Protein AF-A0A958MUX6-F1 (afdb_monomer_lite)

Structure (mmCIF, N/CA/C/O backbone):
data_AF-A0A958MUX6-F1
#
_entry.id   AF-A0A958MUX6-F1
#
loop_
_atom_site.group_PDB
_atom_site.id
_atom_site.type_symbol
_atom_site.label_atom_id
_atom_site.label_alt_id
_atom_site.label_comp_id
_atom_site.label_asym_id
_atom_site.label_entity_id
_atom_site.label_seq_id
_atom_site.pdbx_PDB_ins_code
_atom_site.Cartn_x
_atom_site.Cartn_y
_atom_site.Cartn_z
_atom_site.occupancy
_atom_site.B_iso_or_equiv
_atom_site.auth_seq_id
_atom_site.auth_comp_id
_atom_site.auth_asym_id
_atom_site.auth_atom_id
_atom_site.pdbx_PDB_model_num
ATOM 1 N N . MET A 1 1 ? -30.086 5.116 10.893 1.00 37.72 1 MET A N 1
ATOM 2 C CA . MET A 1 1 ? -28.901 5.977 10.668 1.00 37.72 1 MET A CA 1
ATOM 3 C C . MET A 1 1 ? -28.202 5.463 9.406 1.00 37.72 1 MET A C 1
ATOM 5 O O . MET A 1 1 ? -27.509 4.464 9.487 1.00 37.72 1 MET A O 1
ATOM 9 N N . PHE A 1 2 ? -28.507 6.031 8.229 1.00 38.38 2 PHE A N 1
ATOM 10 C CA . PHE A 1 2 ? -28.409 5.326 6.929 1.00 38.38 2 PHE A CA 1
ATOM 11 C C . PHE A 1 2 ? -27.309 5.797 5.953 1.00 38.38 2 PHE A C 1
ATOM 13 O O . PHE A 1 2 ? -27.244 5.287 4.843 1.00 38.38 2 PHE A O 1
ATOM 20 N N . PHE A 1 3 ? -26.394 6.690 6.349 1.00 43.81 3 PHE A N 1
ATOM 21 C CA . PHE A 1 3 ? -25.284 7.121 5.475 1.00 43.81 3 PHE A CA 1
ATOM 22 C C . PHE A 1 3 ? -23.936 7.177 6.203 1.00 43.81 3 PHE A C 1
ATOM 24 O O . PHE A 1 3 ? -23.220 8.174 6.156 1.00 43.81 3 PHE A O 1
ATOM 31 N N . ALA A 1 4 ? -23.570 6.099 6.901 1.00 57.03 4 ALA A N 1
ATOM 32 C CA . ALA A 1 4 ? -22.176 5.917 7.290 1.00 57.03 4 ALA A CA 1
ATOM 33 C C . ALA A 1 4 ? -21.386 5.562 6.020 1.00 57.03 4 ALA A C 1
ATOM 35 O O . ALA A 1 4 ? -21.522 4.455 5.501 1.00 57.03 4 ALA A O 1
ATOM 36 N N . GLY A 1 5 ? -20.615 6.515 5.485 1.00 62.38 5 GLY A N 1
ATOM 37 C CA . GLY A 1 5 ? -19.717 6.266 4.356 1.00 62.38 5 GLY A CA 1
ATOM 38 C C . GLY A 1 5 ? -18.876 5.013 4.612 1.00 62.38 5 GLY A C 1
ATOM 39 O O . GLY A 1 5 ? -18.458 4.773 5.749 1.00 62.38 5 GLY A O 1
ATOM 40 N N . LYS A 1 6 ? -18.679 4.180 3.580 1.00 66.62 6 LYS A N 1
ATOM 41 C CA . LYS A 1 6 ? -17.909 2.936 3.714 1.00 66.62 6 LYS A CA 1
ATOM 42 C C . LYS A 1 6 ? -16.571 3.255 4.381 1.00 66.62 6 LYS A C 1
ATOM 44 O O . LYS A 1 6 ? -15.786 4.043 3.861 1.00 66.62 6 LYS A O 1
ATOM 49 N N . LYS A 1 7 ? -16.315 2.634 5.534 1.00 82.06 7 LYS A N 1
ATOM 50 C CA . LYS A 1 7 ? -15.006 2.674 6.184 1.00 82.06 7 LYS A CA 1
ATOM 51 C C . LYS A 1 7 ? -14.009 1.959 5.276 1.00 82.06 7 LYS A C 1
ATOM 53 O O . LYS A 1 7 ? -14.052 0.735 5.153 1.00 82.06 7 LYS A O 1
ATOM 58 N N . ILE A 1 8 ? -13.146 2.731 4.628 1.00 89.19 8 ILE A N 1
ATOM 59 C CA . ILE A 1 8 ? -12.137 2.244 3.686 1.00 89.19 8 ILE A CA 1
ATOM 60 C C . ILE A 1 8 ? -10.729 2.340 4.276 1.00 89.19 8 ILE A C 1
ATOM 62 O O . ILE A 1 8 ? -10.513 2.962 5.321 1.00 89.19 8 ILE A O 1
ATOM 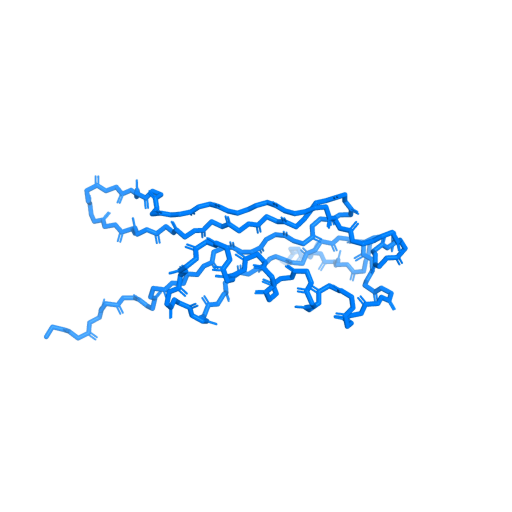66 N N . ILE A 1 9 ? -9.796 1.691 3.594 1.00 93.69 9 ILE A N 1
ATOM 67 C CA . ILE A 1 9 ? -8.351 1.799 3.768 1.00 93.69 9 ILE A CA 1
ATOM 68 C C . ILE A 1 9 ? -7.797 2.612 2.590 1.00 93.69 9 ILE A C 1
ATOM 70 O O . ILE A 1 9 ? -8.199 2.377 1.455 1.00 93.69 9 ILE A O 1
ATOM 74 N N . GLY A 1 10 ? -6.874 3.537 2.835 1.00 95.06 10 GLY A N 1
ATOM 75 C CA . GLY A 1 10 ? -6.023 4.101 1.789 1.00 95.06 10 GLY A CA 1
ATOM 76 C C . GLY A 1 10 ? -4.829 3.183 1.544 1.00 95.06 10 GLY A C 1
ATOM 77 O O . GLY A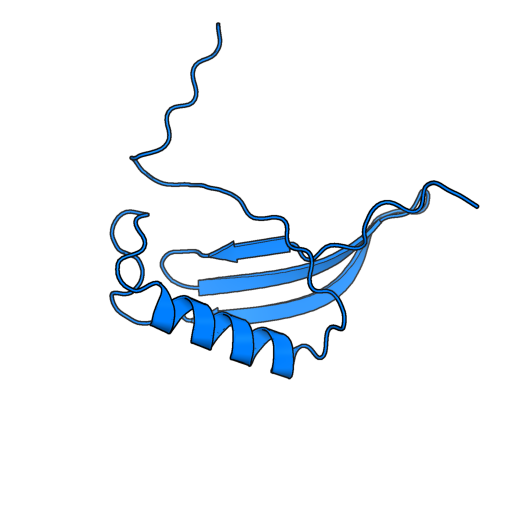 1 10 ? -4.127 2.843 2.495 1.00 95.06 10 GLY A O 1
ATOM 78 N N . LEU A 1 11 ? -4.614 2.769 0.299 1.00 96.38 11 LEU A N 1
ATOM 79 C CA . LEU A 1 11 ? -3.481 1.944 -0.114 1.00 96.38 11 LEU A CA 1
ATOM 80 C C . LEU A 1 11 ? -2.707 2.659 -1.223 1.00 96.38 11 LEU A C 1
ATOM 82 O O . LEU A 1 11 ? -3.289 3.038 -2.237 1.00 96.38 11 LEU A O 1
ATOM 86 N N . ASP A 1 12 ? -1.404 2.807 -1.039 1.00 94.88 12 ASP A N 1
ATOM 87 C CA . ASP A 1 12 ? -0.473 3.391 -2.006 1.00 94.88 12 ASP A CA 1
ATOM 88 C C . ASP A 1 12 ? 0.581 2.339 -2.365 1.00 94.88 12 ASP A C 1
ATOM 90 O O . ASP A 1 12 ? 1.246 1.815 -1.473 1.00 94.88 12 ASP A O 1
ATOM 94 N N . VAL A 1 13 ? 0.711 1.986 -3.643 1.00 94.44 13 VAL A N 1
ATOM 95 C CA . VAL A 1 13 ? 1.558 0.868 -4.101 1.00 94.44 13 VAL A CA 1
ATOM 96 C C . VAL A 1 13 ? 2.793 1.419 -4.818 1.00 94.44 13 VAL A C 1
ATOM 98 O O . VAL A 1 13 ? 3.001 1.184 -5.990 1.00 94.44 13 VAL A O 1
ATOM 101 N N . GLY A 1 14 ? 3.645 2.174 -4.135 1.00 91.75 14 GLY A N 1
ATOM 102 C CA . GLY A 1 14 ? 4.803 2.804 -4.775 1.00 91.75 14 GLY A CA 1
ATOM 103 C C . GLY A 1 14 ? 5.871 1.824 -5.285 1.00 91.75 14 GLY A C 1
ATOM 104 O O . GLY A 1 14 ? 5.921 0.652 -4.916 1.00 91.75 14 GLY A O 1
ATOM 105 N N . THR A 1 15 ? 6.812 2.337 -6.082 1.00 91.12 15 THR A N 1
ATOM 106 C CA . THR A 1 15 ? 7.942 1.552 -6.620 1.00 91.12 15 THR A CA 1
ATOM 107 C C . THR A 1 15 ? 8.846 0.981 -5.526 1.00 91.12 15 THR A C 1
ATOM 109 O O . THR A 1 15 ? 9.368 -0.117 -5.667 1.00 91.12 15 THR A O 1
ATOM 112 N N . SER A 1 16 ? 9.035 1.715 -4.427 1.00 93.25 16 SER A N 1
ATOM 113 C CA . SER A 1 16 ? 9.924 1.294 -3.333 1.00 93.25 16 SER A CA 1
ATOM 114 C C . SER A 1 16 ? 9.177 0.732 -2.129 1.00 93.25 16 SER A C 1
ATOM 116 O O . SER A 1 16 ? 9.704 -0.115 -1.413 1.00 93.25 16 SER A O 1
ATOM 118 N N . THR A 1 17 ? 7.974 1.237 -1.859 1.00 96.50 17 THR A N 1
ATOM 119 C CA . THR A 1 17 ? 7.199 0.861 -0.671 1.00 96.50 17 THR A CA 1
ATOM 120 C C . THR A 1 17 ? 5.718 0.810 -0.988 1.00 96.50 17 THR A C 1
ATOM 122 O O . THR A 1 17 ? 5.200 1.666 -1.706 1.00 96.50 17 THR A O 1
ATOM 125 N N . ILE A 1 18 ? 5.042 -0.147 -0.365 1.00 97.00 18 ILE A N 1
ATOM 126 C CA . ILE A 1 18 ? 3.592 -0.235 -0.294 1.00 97.00 18 ILE A CA 1
ATOM 127 C C . ILE A 1 18 ? 3.173 0.306 1.072 1.00 97.00 18 ILE A C 1
ATOM 129 O O . ILE A 1 18 ? 3.695 -0.123 2.104 1.00 97.00 18 ILE A O 1
ATOM 133 N N . LYS A 1 19 ? 2.242 1.260 1.086 1.00 97.06 19 LYS A N 1
ATOM 134 C CA . LYS A 1 19 ? 1.772 1.941 2.296 1.00 97.06 19 LYS A CA 1
ATOM 135 C C . LYS A 1 19 ? 0.280 1.743 2.472 1.00 97.06 19 LYS A C 1
ATOM 137 O O . LYS A 1 19 ? -0.480 1.750 1.506 1.00 97.06 19 LYS A O 1
ATOM 142 N N . LEU A 1 20 ? -0.138 1.631 3.722 1.00 96.81 20 LEU A N 1
ATOM 143 C CA . LEU A 1 20 ? -1.521 1.451 4.120 1.00 96.81 20 LEU A CA 1
ATOM 144 C C . LEU A 1 20 ? -1.869 2.426 5.236 1.00 96.81 20 LEU A C 1
ATOM 146 O O . LEU A 1 20 ? -1.169 2.488 6.240 1.00 96.81 20 LEU A O 1
ATOM 150 N N . ALA A 1 21 ? -2.983 3.138 5.094 1.00 95.62 21 ALA A N 1
ATOM 151 C CA . ALA A 1 21 ? -3.527 4.002 6.132 1.00 95.62 21 ALA A CA 1
ATOM 152 C C . ALA A 1 21 ? -5.021 3.737 6.325 1.00 95.62 21 ALA A C 1
ATOM 154 O O . ALA A 1 21 ? -5.837 3.912 5.420 1.00 95.62 21 ALA A O 1
ATOM 155 N N . GLU A 1 22 ? -5.404 3.346 7.532 1.00 93.38 22 GLU A N 1
ATOM 156 C CA . GLU A 1 22 ? -6.798 3.279 7.942 1.00 93.38 22 GLU A CA 1
ATOM 157 C C . GLU A 1 22 ? -7.175 4.585 8.637 1.00 93.38 22 GLU A C 1
ATOM 159 O O . GLU A 1 22 ? -6.651 4.896 9.704 1.00 93.38 22 GLU A O 1
ATOM 164 N N . VAL A 1 23 ? -8.109 5.341 8.063 1.00 90.38 23 VAL A N 1
ATOM 165 C CA . VAL A 1 23 ? -8.545 6.629 8.616 1.00 90.38 23 VAL A CA 1
ATOM 166 C C . VAL A 1 23 ? -10.047 6.593 8.882 1.00 90.38 23 VAL A C 1
ATOM 168 O O . VAL A 1 23 ? -10.828 6.114 8.059 1.00 90.38 23 VAL A O 1
ATOM 171 N N . ASP A 1 24 ? -10.464 7.089 10.044 1.00 88.94 24 ASP A N 1
ATOM 172 C CA . ASP A 1 24 ? -11.859 7.424 10.329 1.00 88.94 24 ASP A CA 1
ATOM 173 C C . ASP A 1 24 ? -12.051 8.932 10.182 1.00 88.94 24 ASP A C 1
ATOM 175 O O . ASP A 1 24 ? -11.400 9.725 10.862 1.00 88.94 24 ASP A O 1
ATOM 179 N N . VAL A 1 25 ? -12.958 9.329 9.291 1.00 85.62 25 VAL A N 1
ATOM 180 C CA . VAL A 1 25 ? -13.303 10.732 9.046 1.00 85.62 25 VAL A CA 1
ATOM 181 C C . VAL A 1 25 ? -14.664 11.025 9.664 1.00 85.62 25 VAL A C 1
ATOM 183 O O . VAL A 1 25 ? -15.628 10.285 9.474 1.00 85.62 25 VAL A O 1
ATOM 186 N N . SER A 1 26 ? -14.745 12.117 10.417 1.00 86.00 26 SER A N 1
ATOM 187 C CA . SER A 1 26 ? -15.975 12.607 11.038 1.00 86.00 26 SER A CA 1
ATOM 188 C C . SER A 1 26 ? -16.068 14.127 10.909 1.00 86.00 26 SER A C 1
ATOM 190 O O . SER A 1 26 ? -15.097 14.787 10.544 1.00 86.00 26 SER A O 1
ATOM 192 N N . ARG A 1 27 ? -17.207 14.719 11.298 1.00 87.25 27 ARG A N 1
ATOM 193 C CA . ARG A 1 27 ? -17.347 16.189 11.369 1.00 87.25 27 ARG A CA 1
ATOM 194 C C . ARG A 1 27 ? -16.323 16.853 12.299 1.00 87.25 27 ARG A C 1
ATOM 196 O O . ARG A 1 27 ? -16.088 18.044 12.166 1.00 87.25 27 ARG A O 1
ATOM 203 N N . LYS A 1 28 ? -15.736 16.100 13.236 1.00 88.50 28 LYS A N 1
ATOM 204 C CA . LYS A 1 28 ? -14.728 16.586 14.190 1.00 88.50 28 LYS A CA 1
ATOM 205 C C . LYS A 1 28 ? -13.294 16.500 13.652 1.00 88.50 28 LYS A C 1
ATOM 207 O O . LYS A 1 28 ? -12.374 16.909 14.347 1.00 88.50 28 LYS A O 1
ATOM 212 N N . GLY A 1 29 ? -13.102 15.946 12.453 1.00 88.94 29 GLY A N 1
ATOM 213 C CA . GLY A 1 29 ? -11.793 15.757 11.832 1.00 88.94 29 GLY A CA 1
ATOM 214 C C . GLY A 1 29 ? -11.517 14.308 11.435 1.00 88.94 29 GLY A C 1
ATOM 215 O O . GLY A 1 29 ? -12.393 13.437 11.505 1.00 88.94 29 GLY A O 1
ATOM 216 N N . ALA A 1 30 ? -10.278 14.072 11.007 1.00 89.19 30 ALA A N 1
ATOM 217 C CA . ALA A 1 30 ? -9.766 12.772 10.598 1.00 89.19 30 ALA A CA 1
ATOM 218 C C . ALA A 1 30 ? -8.884 12.166 11.696 1.00 89.19 30 ALA A C 1
ATOM 220 O O . ALA A 1 30 ? -8.048 12.851 12.283 1.00 89.19 30 ALA A O 1
ATOM 221 N N . LYS A 1 31 ? -9.056 10.870 11.957 1.00 91.31 31 LYS A N 1
ATOM 222 C CA . LYS A 1 31 ? -8.251 10.101 12.907 1.00 91.31 31 LYS A CA 1
ATOM 223 C C . LYS A 1 31 ? -7.596 8.928 12.191 1.00 91.31 31 LYS A C 1
ATOM 225 O O . LYS A 1 31 ? -8.298 8.083 11.638 1.00 91.31 31 LYS A O 1
ATOM 230 N N . LEU A 1 32 ? -6.268 8.852 12.248 1.00 92.81 32 LEU A N 1
ATOM 231 C CA . LEU A 1 32 ? -5.525 7.666 11.832 1.00 92.81 32 LEU A CA 1
ATOM 232 C C . LEU A 1 32 ? -5.769 6.550 12.856 1.00 92.81 32 LEU A C 1
ATOM 234 O O . LEU A 1 32 ? -5.506 6.716 14.045 1.00 92.81 32 LEU A O 1
ATOM 238 N N . ILE A 1 33 ? -6.335 5.441 12.396 1.00 93.50 33 ILE A N 1
ATOM 239 C CA . ILE A 1 33 ? -6.647 4.265 13.210 1.00 93.50 33 ILE A CA 1
ATOM 240 C C . ILE A 1 33 ? -5.491 3.276 13.164 1.00 93.50 33 ILE A C 1
ATOM 242 O O . ILE A 1 33 ? -5.127 2.709 14.191 1.00 93.50 33 ILE A O 1
ATOM 246 N N . SER A 1 34 ? -4.916 3.074 11.981 1.00 94.25 34 SER A N 1
ATOM 247 C CA . SER A 1 34 ? -3.791 2.173 11.795 1.00 94.25 34 SER A CA 1
ATOM 248 C C . SER A 1 34 ? -2.979 2.554 10.560 1.00 94.25 34 SER A C 1
ATOM 250 O O . SER A 1 34 ? -3.482 3.202 9.638 1.00 94.25 34 SER A O 1
ATOM 252 N N . PHE A 1 35 ? -1.703 2.182 10.571 1.00 95.69 35 PHE A N 1
ATOM 253 C CA . PHE A 1 35 ? -0.772 2.427 9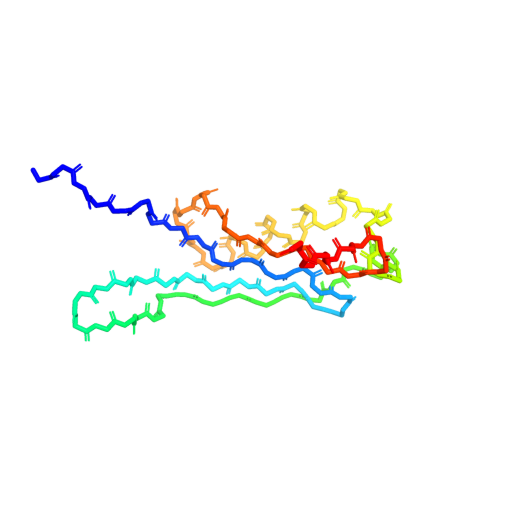.480 1.00 95.69 35 PHE A CA 1
ATOM 254 C C . PHE A 1 35 ? 0.116 1.200 9.286 1.00 95.69 35 PHE A C 1
ATOM 256 O O . PHE A 1 35 ? 0.538 0.585 10.264 1.00 95.69 35 PHE A O 1
ATOM 263 N N . GLY A 1 36 ? 0.381 0.855 8.032 1.00 96.50 36 GLY A N 1
ATOM 264 C CA . GLY A 1 36 ? 1.281 -0.219 7.639 1.00 96.50 36 GLY A CA 1
ATOM 265 C C . GLY A 1 36 ? 2.195 0.243 6.517 1.00 96.50 36 GLY A C 1
ATOM 266 O O . GLY A 1 36 ? 1.805 1.056 5.677 1.00 96.50 36 GLY A O 1
ATOM 267 N N . LEU A 1 37 ? 3.413 -0.280 6.507 1.00 97.31 37 LEU A N 1
ATOM 268 C CA . LEU A 1 37 ? 4.383 -0.030 5.455 1.00 97.31 37 LEU A CA 1
ATOM 269 C C . LEU A 1 37 ? 5.187 -1.301 5.233 1.00 97.31 37 LEU A C 1
ATOM 271 O O . LEU A 1 37 ? 5.667 -1.906 6.187 1.00 97.31 37 LEU A O 1
ATOM 275 N N . THR A 1 38 ? 5.355 -1.684 3.975 1.00 97.50 38 THR A N 1
ATOM 276 C CA . THR A 1 38 ? 6.199 -2.813 3.592 1.00 97.50 38 THR A CA 1
ATOM 277 C C . THR A 1 38 ? 6.994 -2.467 2.331 1.00 97.50 38 THR A C 1
ATOM 279 O O . THR A 1 38 ? 6.492 -1.711 1.491 1.00 97.50 38 THR A O 1
ATOM 282 N N . PRO A 1 39 ? 8.242 -2.943 2.179 1.00 97.31 39 PRO A N 1
ATOM 283 C CA . PRO A 1 39 ? 8.986 -2.769 0.938 1.00 97.31 39 PRO A CA 1
ATOM 284 C C . PRO A 1 39 ? 8.240 -3.389 -0.244 1.00 97.31 39 PRO A C 1
ATOM 286 O O . PRO A 1 39 ? 7.667 -4.474 -0.134 1.00 97.31 39 PRO A O 1
ATOM 289 N N . THR A 1 40 ? 8.272 -2.715 -1.390 1.00 96.94 40 THR A N 1
ATOM 290 C CA . THR A 1 40 ? 7.771 -3.302 -2.634 1.00 96.94 40 THR A CA 1
ATOM 291 C C . THR A 1 40 ? 8.719 -4.428 -3.053 1.00 96.94 40 THR A C 1
ATOM 293 O O . THR A 1 40 ? 9.936 -4.214 -3.049 1.00 96.94 40 THR A O 1
ATOM 296 N N . PRO A 1 41 ? 8.213 -5.626 -3.400 1.00 97.56 41 PRO A N 1
ATOM 297 C CA . PRO A 1 41 ? 9.070 -6.715 -3.849 1.00 97.56 41 PRO A CA 1
ATOM 298 C C . PRO A 1 41 ? 9.929 -6.298 -5.048 1.00 97.56 41 PRO A C 1
ATOM 300 O O . PRO A 1 41 ? 9.470 -5.591 -5.949 1.00 97.56 41 PRO A O 1
ATOM 303 N N . VAL A 1 42 ? 11.191 -6.729 -5.051 1.00 95.38 42 VAL A N 1
ATOM 304 C CA . VAL A 1 42 ? 12.160 -6.355 -6.088 1.00 95.38 42 VAL A CA 1
ATOM 305 C C . VAL A 1 42 ? 11.644 -6.789 -7.458 1.00 95.38 42 VAL A C 1
ATOM 307 O O . VAL A 1 42 ? 11.267 -7.941 -7.648 1.00 95.38 42 VAL A O 1
ATOM 310 N N . GLY A 1 43 ? 11.619 -5.854 -8.407 1.00 93.88 43 GLY A N 1
ATOM 311 C CA . GLY A 1 43 ? 11.152 -6.105 -9.771 1.00 93.88 43 GLY A CA 1
ATOM 312 C C . GLY A 1 43 ? 9.631 -6.184 -9.932 1.00 93.88 43 GLY A C 1
ATOM 313 O O . GLY A 1 43 ? 9.174 -6.244 -11.066 1.00 93.88 43 GLY A O 1
ATOM 314 N N . ALA A 1 44 ? 8.838 -6.128 -8.855 1.00 95.94 44 ALA A N 1
ATOM 315 C CA . ALA A 1 44 ? 7.379 -6.210 -8.958 1.00 95.94 44 ALA A CA 1
ATOM 316 C C . ALA A 1 44 ? 6.731 -4.928 -9.501 1.00 95.94 44 ALA A C 1
ATOM 318 O O . ALA A 1 44 ? 5.632 -4.990 -10.053 1.00 95.94 44 ALA A O 1
ATOM 319 N N . VAL A 1 45 ? 7.409 -3.784 -9.370 1.00 93.00 45 VAL A N 1
ATOM 320 C CA . VAL A 1 45 ? 7.009 -2.509 -9.975 1.00 93.00 45 VAL A CA 1
ATOM 321 C C . VAL A 1 45 ? 8.195 -1.910 -10.725 1.00 93.00 45 VAL A C 1
ATOM 323 O O . VAL A 1 45 ? 9.247 -1.676 -10.130 1.00 93.00 45 VAL A O 1
ATOM 326 N N . ILE A 1 46 ? 8.029 -1.636 -12.020 1.00 90.31 46 ILE A N 1
ATOM 327 C CA . ILE A 1 46 ? 9.062 -1.043 -12.883 1.00 90.31 46 ILE A CA 1
ATOM 328 C C . ILE A 1 46 ? 8.413 0.060 -13.720 1.00 90.31 46 ILE A C 1
ATOM 330 O O . ILE A 1 46 ? 7.388 -0.160 -14.349 1.00 90.31 46 ILE A O 1
ATOM 334 N N . GLY A 1 47 ? 8.969 1.276 -13.704 1.00 83.88 47 GLY A N 1
ATOM 335 C CA . GLY A 1 47 ? 8.445 2.387 -14.517 1.00 83.88 47 GLY A CA 1
ATOM 336 C C . GLY A 1 47 ? 7.011 2.833 -14.181 1.00 83.88 47 GLY A C 1
ATOM 337 O O . GLY A 1 47 ? 6.402 3.554 -14.964 1.00 83.88 47 GLY A O 1
ATOM 338 N N . GLY A 1 48 ? 6.473 2.431 -13.023 1.00 83.00 48 GLY A N 1
ATOM 339 C CA . GLY A 1 48 ? 5.069 2.657 -12.655 1.00 83.00 48 GLY A CA 1
ATOM 340 C C . GLY A 1 48 ? 4.114 1.554 -13.121 1.00 83.00 48 GLY A C 1
ATOM 341 O O . GLY A 1 48 ? 2.921 1.648 -12.855 1.00 83.00 48 GLY A O 1
ATOM 342 N N . GLU A 1 49 ? 4.622 0.500 -13.760 1.00 89.12 49 GLU A N 1
ATOM 343 C CA . GLU A 1 49 ? 3.849 -0.681 -14.141 1.00 89.12 49 GLU A CA 1
ATOM 344 C C . GLU A 1 49 ? 4.050 -1.824 -13.145 1.00 89.12 49 GLU A C 1
ATOM 346 O O . GLU A 1 49 ? 5.135 -2.003 -12.584 1.00 89.12 49 GLU A O 1
ATOM 351 N N . ILE A 1 50 ? 2.992 -2.606 -12.928 1.00 91.56 50 ILE A N 1
ATOM 352 C CA . ILE A 1 50 ? 3.027 -3.805 -12.090 1.00 91.56 50 ILE A CA 1
ATOM 353 C C . ILE A 1 50 ? 3.471 -4.984 -12.954 1.00 91.56 50 ILE A C 1
ATOM 355 O O . ILE A 1 50 ? 2.725 -5.438 -13.818 1.00 91.56 50 ILE A O 1
ATOM 359 N N . MET A 1 51 ? 4.663 -5.502 -12.672 1.00 95.00 51 MET A N 1
ATOM 360 C CA . MET A 1 51 ? 5.251 -6.648 -13.372 1.00 95.00 51 MET A CA 1
ATOM 361 C C . MET A 1 51 ? 4.880 -7.974 -12.704 1.00 95.00 51 MET A C 1
ATOM 363 O O . MET A 1 51 ? 4.683 -8.978 -13.382 1.00 95.00 51 MET A O 1
ATOM 367 N N . ASP A 1 52 ? 4.758 -7.974 -11.371 1.00 96.50 52 ASP A N 1
ATOM 368 C CA . ASP A 1 52 ? 4.372 -9.146 -10.582 1.00 96.50 52 ASP A CA 1
ATOM 369 C C . ASP A 1 52 ? 3.254 -8.788 -9.596 1.00 96.50 52 ASP A C 1
ATOM 371 O O . ASP A 1 52 ? 3.467 -8.300 -8.481 1.00 96.50 52 ASP A O 1
ATOM 375 N N . SER A 1 53 ? 2.020 -9.045 -10.025 1.00 95.94 53 SER A N 1
ATOM 376 C CA . SER A 1 53 ? 0.830 -8.797 -9.211 1.00 95.94 53 SER A CA 1
ATOM 377 C C . SER A 1 53 ? 0.676 -9.776 -8.041 1.00 95.94 53 SER A C 1
ATOM 379 O O . SER A 1 53 ? 0.074 -9.409 -7.029 1.00 95.94 53 SER A O 1
ATOM 381 N N . GLN A 1 54 ? 1.225 -10.994 -8.134 1.00 97.94 54 GLN A N 1
ATOM 382 C CA . GLN A 1 54 ? 1.132 -11.994 -7.067 1.00 97.94 54 GLN A CA 1
ATOM 383 C C . GLN A 1 54 ? 2.038 -11.611 -5.898 1.00 97.94 54 GLN A C 1
ATOM 385 O O . GLN A 1 54 ? 1.574 -11.583 -4.756 1.00 97.94 54 GLN A O 1
ATOM 390 N N . ALA A 1 55 ? 3.282 -11.213 -6.177 1.00 97.62 55 ALA A N 1
ATOM 391 C CA . ALA A 1 55 ? 4.209 -10.737 -5.153 1.00 97.62 55 ALA A CA 1
ATOM 392 C C . ALA A 1 55 ? 3.657 -9.512 -4.402 1.00 97.62 55 ALA A C 1
ATOM 394 O O . ALA A 1 55 ? 3.708 -9.452 -3.170 1.00 97.62 55 ALA A O 1
ATOM 395 N N . ILE A 1 56 ? 3.056 -8.557 -5.123 1.00 97.06 56 ILE A N 1
ATOM 396 C CA . ILE A 1 56 ? 2.384 -7.398 -4.513 1.00 97.06 56 ILE A CA 1
ATOM 397 C C . ILE A 1 56 ? 1.195 -7.841 -3.653 1.00 97.06 56 ILE A C 1
ATOM 399 O O . ILE A 1 56 ? 1.044 -7.375 -2.521 1.00 97.06 56 ILE A O 1
ATOM 403 N N . ALA A 1 57 ? 0.357 -8.754 -4.151 1.00 97.19 57 ALA A N 1
ATOM 404 C CA . ALA A 1 57 ? -0.794 -9.251 -3.403 1.00 97.19 57 ALA A CA 1
ATOM 405 C C . ALA A 1 57 ? -0.374 -9.947 -2.100 1.00 97.19 57 ALA A C 1
ATOM 407 O O . ALA A 1 57 ? -1.014 -9.750 -1.065 1.00 97.19 57 ALA A O 1
ATOM 408 N N . GLU A 1 58 ? 0.707 -10.727 -2.115 1.00 97.75 58 GLU A N 1
ATOM 409 C CA . GLU A 1 58 ? 1.266 -11.331 -0.907 1.00 97.75 58 GLU A CA 1
ATOM 410 C C . GLU A 1 58 ? 1.775 -10.291 0.089 1.00 97.75 58 GLU A C 1
ATOM 412 O O . GLU A 1 58 ? 1.432 -10.374 1.271 1.00 97.75 58 GLU A O 1
ATOM 417 N N . ALA A 1 59 ? 2.536 -9.294 -0.371 1.00 97.44 59 ALA A N 1
ATOM 418 C CA . ALA A 1 59 ? 3.031 -8.215 0.481 1.00 97.44 59 ALA A CA 1
ATOM 419 C C . ALA A 1 59 ? 1.873 -7.455 1.154 1.00 97.44 59 ALA A C 1
ATOM 421 O O . ALA A 1 59 ? 1.880 -7.243 2.368 1.00 97.44 59 ALA A O 1
ATOM 422 N N . ILE A 1 60 ? 0.816 -7.138 0.395 1.00 96.75 60 ILE A N 1
ATOM 423 C CA . ILE A 1 60 ? -0.396 -6.496 0.922 1.00 96.75 60 ILE A CA 1
ATOM 424 C C . ILE A 1 60 ? -1.106 -7.399 1.937 1.00 96.75 60 ILE A C 1
ATOM 426 O O . ILE A 1 60 ? -1.512 -6.921 2.996 1.00 96.75 60 ILE A O 1
ATOM 430 N N . ARG A 1 61 ? -1.265 -8.700 1.656 1.00 95.81 61 ARG A N 1
ATOM 431 C CA . ARG A 1 61 ? -1.911 -9.648 2.585 1.00 95.81 61 ARG A CA 1
ATOM 432 C C . ARG A 1 61 ? -1.161 -9.742 3.913 1.00 95.81 61 ARG A C 1
ATOM 434 O O . ARG A 1 61 ? -1.808 -9.722 4.960 1.00 95.81 61 ARG A O 1
ATOM 441 N N . ARG A 1 62 ? 0.174 -9.815 3.874 1.00 95.62 62 ARG A N 1
ATOM 442 C CA . ARG A 1 62 ? 1.024 -9.838 5.077 1.00 95.62 62 ARG A CA 1
ATOM 443 C C . ARG A 1 62 ? 0.856 -8.547 5.880 1.00 95.62 62 ARG A C 1
ATOM 445 O O . ARG A 1 62 ? 0.496 -8.609 7.052 1.00 95.62 62 ARG A O 1
ATOM 452 N N . MET A 1 63 ? 0.955 -7.391 5.222 1.00 96.06 63 MET A N 1
ATOM 453 C CA . MET A 1 63 ? 0.758 -6.085 5.862 1.00 96.06 63 MET A CA 1
ATOM 454 C C . MET A 1 63 ? -0.648 -5.933 6.476 1.00 96.06 63 MET A C 1
ATOM 456 O O . MET A 1 63 ? -0.793 -5.435 7.590 1.00 96.06 63 MET A O 1
ATOM 460 N N . LEU A 1 64 ? -1.705 -6.398 5.801 1.00 94.25 64 LEU A N 1
ATOM 461 C CA . LEU A 1 64 ? -3.071 -6.382 6.345 1.00 94.25 64 LEU A CA 1
ATOM 462 C C . LEU A 1 64 ? -3.210 -7.238 7.614 1.00 94.25 64 LEU A C 1
ATOM 464 O O . LEU A 1 64 ? -3.955 -6.860 8.523 1.00 94.25 64 LEU A O 1
ATOM 468 N N . ALA A 1 65 ? -2.513 -8.377 7.677 1.00 92.88 65 ALA A N 1
ATOM 469 C CA . ALA A 1 65 ? -2.497 -9.246 8.850 1.00 92.88 65 ALA A CA 1
ATOM 470 C C . ALA A 1 65 ? -1.744 -8.604 10.028 1.00 92.88 65 ALA A C 1
ATOM 472 O O . ALA A 1 65 ? -2.229 -8.655 11.159 1.00 92.88 65 ALA A O 1
ATOM 473 N N . GLU A 1 66 ? -0.615 -7.942 9.763 1.00 93.88 66 GLU A N 1
ATOM 474 C CA . GLU A 1 66 ? 0.186 -7.220 10.764 1.00 93.88 66 GLU A CA 1
ATOM 475 C C . GLU A 1 66 ? -0.574 -6.037 11.373 1.00 93.88 66 GLU A C 1
ATOM 477 O O . GLU A 1 66 ? -0.611 -5.869 12.593 1.00 93.88 66 GLU A O 1
ATOM 482 N N . VAL A 1 67 ? -1.253 -5.258 10.527 1.00 92.50 67 VAL A N 1
ATOM 483 C CA . VAL A 1 67 ? -2.041 -4.085 10.931 1.00 92.50 67 VAL A CA 1
ATOM 484 C C . VAL A 1 67 ? -3.349 -4.478 11.644 1.00 92.50 67 VAL A C 1
ATOM 486 O O . VAL A 1 67 ? -3.992 -3.646 12.287 1.00 92.50 67 VAL A O 1
ATOM 489 N N . LYS A 1 68 ? -3.752 -5.757 11.575 1.00 92.12 68 LYS A N 1
ATOM 490 C CA . LYS A 1 68 ? -4.951 -6.326 12.228 1.00 92.12 68 LYS A CA 1
ATOM 491 C C . LYS A 1 68 ? -6.254 -5.589 11.889 1.00 92.12 68 LYS A C 1
ATOM 493 O O . LYS A 1 68 ? -7.208 -5.585 12.671 1.00 92.12 68 LYS A O 1
ATOM 498 N N . THR A 1 69 ? -6.330 -4.987 10.703 1.00 89.25 69 THR A N 1
ATOM 499 C CA . THR A 1 69 ? -7.536 -4.281 10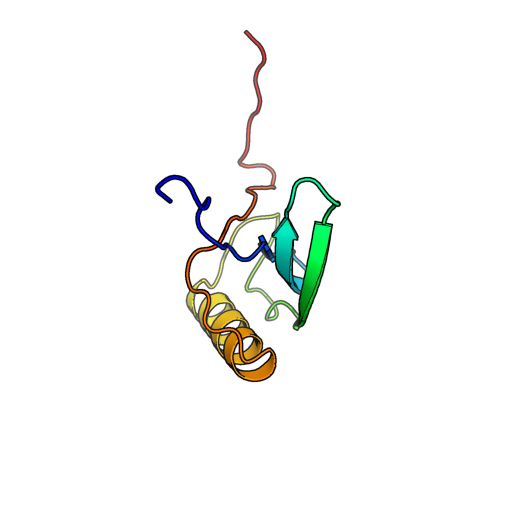.261 1.00 89.25 69 THR A CA 1
ATOM 500 C C . THR A 1 69 ? -8.635 -5.259 9.839 1.00 89.25 69 THR A C 1
ATOM 502 O O . THR A 1 69 ? -8.395 -6.283 9.192 1.00 89.25 69 THR A O 1
ATOM 505 N N . LYS A 1 70 ? -9.888 -4.931 10.172 1.00 88.75 70 LYS A N 1
ATOM 506 C CA . LYS A 1 70 ? -11.081 -5.665 9.706 1.00 88.75 70 LYS A CA 1
ATOM 507 C C . LYS A 1 70 ? -11.650 -5.095 8.404 1.00 88.75 70 LYS A C 1
ATOM 509 O O . LYS A 1 70 ? -12.540 -5.701 7.813 1.00 88.75 70 LYS A O 1
ATOM 514 N N . ARG A 1 71 ? -11.156 -3.940 7.943 1.00 89.44 71 ARG A N 1
ATOM 515 C CA . ARG A 1 71 ? -11.620 -3.322 6.697 1.00 89.44 71 ARG A CA 1
ATOM 516 C C . ARG A 1 71 ? -11.075 -4.089 5.497 1.00 89.44 71 ARG A C 1
ATOM 518 O O . ARG A 1 71 ? -9.974 -4.635 5.535 1.00 89.44 71 ARG A O 1
ATOM 525 N N . ARG A 1 72 ? -11.879 -4.166 4.438 1.00 88.38 72 ARG A N 1
ATOM 526 C CA . ARG A 1 72 ? -11.533 -4.861 3.183 1.00 88.38 72 ARG A CA 1
ATOM 527 C C . ARG A 1 72 ? -11.770 -4.012 1.939 1.00 88.38 72 ARG A C 1
ATOM 529 O O . ARG A 1 72 ? -11.323 -4.377 0.862 1.00 88.38 72 ARG A O 1
ATOM 536 N N . HIS A 1 73 ? -12.453 -2.880 2.084 1.00 91.25 73 HIS A N 1
ATOM 537 C CA . HIS A 1 73 ? -12.592 -1.910 1.009 1.00 91.25 73 HIS A CA 1
ATOM 538 C C . HIS A 1 73 ? -11.409 -0.950 1.028 1.00 91.25 73 HIS A C 1
ATOM 540 O O . HIS A 1 73 ? -11.035 -0.440 2.085 1.00 91.25 73 HIS A O 1
ATOM 546 N N . VAL A 1 74 ? -10.844 -0.712 -0.148 1.00 92.81 74 VAL A N 1
ATOM 547 C CA . VAL A 1 74 ? -9.622 0.061 -0.334 1.00 92.81 74 VAL A CA 1
ATOM 548 C C . VAL A 1 74 ? -9.882 1.159 -1.360 1.00 92.81 74 VAL A C 1
ATOM 550 O O . VAL A 1 74 ? -10.544 0.912 -2.366 1.00 92.81 74 VAL A O 1
ATOM 553 N N . ALA A 1 75 ? -9.361 2.355 -1.106 1.00 93.56 75 ALA A N 1
ATOM 554 C CA . ALA A 1 75 ? -9.110 3.355 -2.131 1.00 93.56 75 ALA A CA 1
ATOM 555 C C . ALA A 1 75 ? -7.611 3.380 -2.427 1.00 93.56 75 ALA A C 1
ATOM 557 O O . ALA A 1 75 ? -6.787 3.345 -1.513 1.00 93.56 75 ALA A O 1
ATOM 558 N N . THR A 1 76 ? -7.273 3.440 -3.707 1.00 93.25 76 THR A N 1
ATOM 559 C CA . THR A 1 76 ? -5.898 3.531 -4.190 1.00 93.25 76 THR A CA 1
ATOM 560 C C . THR A 1 76 ? -5.834 4.510 -5.356 1.00 93.25 76 THR A C 1
ATOM 562 O O . THR A 1 76 ? -6.871 4.868 -5.920 1.00 93.25 76 THR A O 1
ATOM 565 N N . GLY A 1 77 ? -4.634 4.980 -5.677 1.00 89.12 77 GLY A N 1
ATOM 566 C CA . GLY A 1 77 ? -4.380 5.841 -6.825 1.00 89.12 77 GLY A CA 1
ATOM 567 C C . GLY A 1 77 ? -3.733 5.057 -7.958 1.00 89.12 77 GLY A C 1
ATOM 568 O O . GLY A 1 77 ? -3.078 4.049 -7.719 1.00 89.12 77 GLY A O 1
ATOM 569 N N . LEU A 1 78 ? -3.896 5.543 -9.184 1.00 86.94 78 LEU A N 1
ATOM 570 C CA . LEU A 1 78 ? -3.052 5.149 -10.307 1.00 86.94 78 LEU A CA 1
ATOM 571 C C . LEU A 1 78 ? -2.033 6.262 -10.542 1.00 86.94 78 LEU A C 1
ATOM 573 O O . LEU A 1 78 ? -2.376 7.444 -10.499 1.00 86.94 78 LEU A O 1
ATOM 577 N N . TRP A 1 79 ? -0.789 5.885 -10.791 1.00 79.12 79 TRP A N 1
ATOM 578 C CA . TRP A 1 79 ? 0.294 6.787 -11.168 1.00 79.12 79 TRP A CA 1
ATOM 579 C C . TRP A 1 79 ? 1.171 6.073 -12.203 1.00 79.12 79 TRP A C 1
ATOM 581 O O . TRP A 1 79 ? 1.082 4.858 -12.359 1.00 79.12 79 TRP A O 1
ATOM 591 N N . GLY A 1 80 ? 2.006 6.820 -12.922 1.00 78.25 80 GLY A N 1
ATOM 592 C CA . GLY A 1 80 ? 2.894 6.268 -13.947 1.00 78.25 80 GLY A CA 1
ATOM 593 C C . GLY A 1 80 ? 2.653 6.862 -15.329 1.00 78.25 80 GLY A C 1
ATOM 594 O O . GLY A 1 80 ? 1.736 7.656 -15.542 1.00 78.25 80 GLY A O 1
ATOM 595 N N . THR A 1 81 ? 3.512 6.484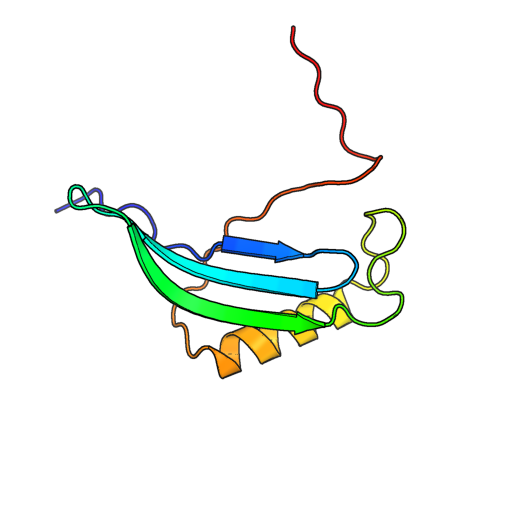 -16.271 1.00 80.19 81 THR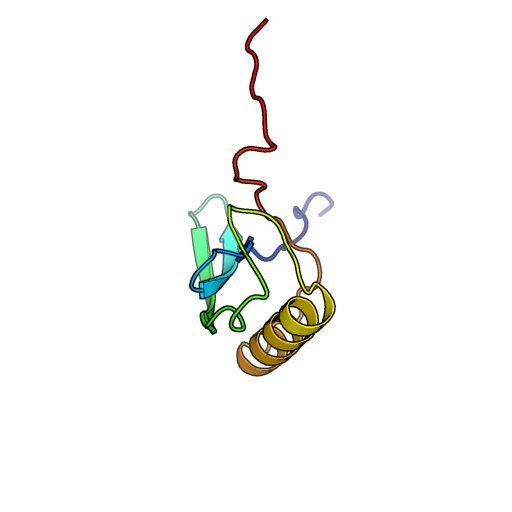 A N 1
ATOM 596 C CA . THR A 1 81 ? 3.544 7.030 -17.638 1.00 80.19 81 THR A CA 1
ATOM 597 C C . THR A 1 81 ? 2.338 6.619 -18.481 1.00 80.19 81 THR A C 1
ATOM 599 O O . THR A 1 81 ? 2.005 7.307 -19.441 1.00 80.19 81 THR A O 1
ATOM 602 N N . ALA A 1 82 ? 1.651 5.538 -18.103 1.00 81.69 82 ALA A N 1
ATOM 603 C CA . ALA A 1 82 ? 0.445 5.059 -18.772 1.00 81.69 82 ALA A CA 1
ATOM 604 C C . ALA A 1 82 ? -0.816 5.894 -18.458 1.00 81.69 82 ALA A C 1
ATOM 606 O O . ALA A 1 82 ? -1.863 5.681 -19.069 1.00 81.69 82 ALA A O 1
ATOM 607 N N . ILE A 1 83 ? -0.750 6.836 -17.509 1.00 87.94 83 ILE A N 1
ATOM 608 C CA . ILE A 1 83 ? -1.898 7.652 -17.099 1.00 87.94 83 ILE A CA 1
ATOM 609 C C . ILE A 1 83 ? -1.857 9.014 -17.793 1.00 87.94 83 ILE A C 1
ATOM 611 O O . ILE A 1 83 ? -0.930 9.798 -17.605 1.00 87.94 83 ILE A O 1
ATOM 615 N N . ILE A 1 84 ? -2.909 9.328 -18.553 1.00 90.00 84 ILE A N 1
ATOM 616 C CA . ILE A 1 84 ? -3.098 10.631 -19.203 1.00 90.00 84 ILE A CA 1
ATOM 617 C C . ILE A 1 84 ? -4.273 11.348 -18.538 1.00 90.00 84 ILE A C 1
ATOM 619 O O . ILE A 1 84 ? -5.393 10.840 -18.520 1.00 90.00 84 ILE A O 1
ATOM 623 N N . VAL A 1 85 ? -4.035 12.561 -18.039 1.00 91.75 85 VAL A N 1
ATOM 624 C CA . VAL A 1 85 ? -5.086 13.456 -17.537 1.00 91.75 85 VAL A CA 1
ATOM 625 C C . VAL A 1 85 ? -5.231 14.616 -18.514 1.00 91.75 85 VAL A C 1
ATOM 627 O O . VAL A 1 85 ? -4.314 15.420 -18.669 1.00 91.75 85 VAL A O 1
ATOM 630 N N . LYS A 1 86 ? -6.385 14.714 -19.178 1.00 93.81 86 LYS A N 1
ATOM 631 C CA . LYS A 1 86 ? -6.698 15.806 -20.106 1.00 93.81 86 LYS A CA 1
ATOM 632 C C . LYS A 1 86 ? -7.883 16.603 -19.577 1.00 93.81 86 LYS A C 1
ATOM 634 O O . LYS A 1 86 ? -8.965 16.052 -19.396 1.00 93.81 86 LYS A O 1
ATOM 639 N N . LYS A 1 87 ? -7.680 17.902 -19.353 1.00 88.88 87 LYS A N 1
ATOM 640 C CA . LYS A 1 87 ? -8.779 18.839 -19.112 1.00 88.88 87 LYS A CA 1
ATOM 641 C C . LYS A 1 87 ? -9.412 19.187 -20.459 1.00 88.88 87 LYS A C 1
ATOM 643 O O . LYS A 1 87 ? -8.690 19.574 -21.379 1.00 88.88 87 LYS A O 1
ATOM 648 N N . ILE A 1 88 ? -10.721 18.987 -20.567 1.00 82.31 88 ILE A N 1
ATOM 649 C CA . ILE A 1 88 ? -11.543 19.462 -21.686 1.00 82.31 88 ILE A CA 1
ATOM 650 C C . ILE A 1 88 ? -12.143 20.823 -21.356 1.00 82.31 88 ILE A C 1
ATOM 652 O O . ILE A 1 88 ? -12.386 21.075 -20.151 1.00 82.31 88 ILE A O 1
#

Radius of gyration: 15.11 Å; chains: 1; bounding box: 41×32×36 Å

pLDDT: mean 89.26, std 11.73, range [37.72, 97.94]

Secondary structure (DSSP, 8-state):
--------EEEEE-SSEEEEEEEEEETTEEEEEEEEEEEPPTTTEETTEES-HHHHHHHHHHHHHHHT-----EEE---STT------

Sequence (88 aa):
MFFAGKKIIGLDVGTSTIKLAEVDVSRKGAKLISFGLTPTPVGAVIGGEIMDSQAIAEAIRRMLAEVKTKRRHVATGLWGTAIIVKKI

Foldseek 3Di:
DPDPDQQAWEWEQDPFKIKIWRWDQDPVGIDTPWIFMDTHPPPCADQQDGPDPPSVVVRVVVRCVVRVDPHDHYDYDRDGPPDDDDDD